Protein AF-A0A963SGV4-F1 (afdb_monomer)

Mean predicted aligned error: 3.3 Å

Structure (mmCIF, N/CA/C/O backbone):
data_AF-A0A963SGV4-F1
#
_entry.id   AF-A0A963SGV4-F1
#
loop_
_atom_site.group_PDB
_atom_site.id
_atom_site.type_symbol
_atom_site.label_atom_id
_atom_site.label_alt_id
_atom_site.label_comp_id
_atom_site.label_asym_id
_atom_site.label_entity_id
_atom_site.label_seq_id
_atom_site.pdbx_PDB_ins_code
_atom_site.Cartn_x
_atom_site.Cartn_y
_atom_site.Cartn_z
_atom_site.occupancy
_atom_site.B_iso_or_equiv
_atom_site.auth_seq_id
_atom_site.auth_comp_id
_atom_site.auth_asym_id
_atom_site.auth_atom_id
_atom_site.pdbx_PDB_model_num
ATOM 1 N N . MET A 1 1 ? -14.350 1.317 -22.946 1.00 69.50 1 MET A N 1
ATOM 2 C CA . MET A 1 1 ? -13.526 2.219 -22.110 1.00 69.50 1 MET A CA 1
ATOM 3 C C . MET A 1 1 ? -12.135 1.607 -22.005 1.00 69.50 1 MET A C 1
ATOM 5 O O . MET A 1 1 ? -12.068 0.424 -21.702 1.00 69.50 1 MET A O 1
ATOM 9 N N . GLN A 1 2 ? -11.055 2.330 -22.321 1.00 76.25 2 GLN A N 1
ATOM 10 C CA . GLN A 1 2 ? -9.688 1.820 -22.128 1.00 76.25 2 GLN A CA 1
ATOM 11 C C . GLN A 1 2 ? -9.204 2.225 -20.734 1.00 76.25 2 GLN A C 1
ATOM 13 O O . GLN A 1 2 ? -9.152 3.413 -20.422 1.00 76.25 2 GLN A O 1
ATOM 18 N N . LEU A 1 3 ? -8.893 1.244 -19.890 1.00 79.88 3 LEU A N 1
ATOM 19 C CA . LEU A 1 3 ? -8.327 1.468 -18.562 1.00 79.88 3 LEU A CA 1
ATOM 20 C C . LEU A 1 3 ? -6.808 1.318 -18.620 1.00 79.88 3 LEU A C 1
ATOM 22 O O . LEU A 1 3 ? -6.284 0.468 -19.338 1.00 79.88 3 LEU A O 1
ATOM 26 N N . SER A 1 4 ? -6.090 2.152 -17.867 1.00 88.19 4 SER A N 1
ATOM 27 C CA . SER A 1 4 ? -4.641 1.986 -17.750 1.00 88.19 4 SER A CA 1
ATOM 28 C C . SER A 1 4 ? -4.324 0.752 -16.905 1.00 88.19 4 SER A C 1
ATOM 30 O O . SER A 1 4 ? -5.042 0.458 -15.949 1.00 88.19 4 SER A O 1
ATOM 32 N N . ARG A 1 5 ? -3.194 0.090 -17.180 1.00 87.38 5 ARG A N 1
ATOM 33 C CA . ARG A 1 5 ? -2.687 -1.013 -16.339 1.00 87.38 5 ARG A CA 1
ATOM 34 C C . ARG A 1 5 ? -2.567 -0.626 -14.859 1.00 87.38 5 ARG A C 1
ATOM 36 O O . ARG A 1 5 ? -2.715 -1.466 -13.988 1.00 87.38 5 ARG A O 1
ATOM 43 N N . GLY A 1 6 ? -2.353 0.658 -14.552 1.00 87.38 6 GLY A N 1
ATOM 44 C CA . GLY A 1 6 ? -2.273 1.123 -13.163 1.00 87.38 6 GLY A CA 1
ATOM 45 C C . GLY A 1 6 ? -3.598 0.976 -12.414 1.00 87.38 6 GLY A C 1
ATOM 46 O O . GLY A 1 6 ? -3.590 0.688 -11.222 1.00 87.38 6 GLY A O 1
ATOM 47 N N . VAL A 1 7 ? -4.725 1.128 -13.117 1.00 91.25 7 VAL A N 1
ATOM 48 C CA . VAL A 1 7 ? -6.063 0.934 -12.543 1.00 91.25 7 VAL A CA 1
ATOM 49 C C . VAL A 1 7 ? -6.316 -0.540 -12.248 1.00 91.25 7 VAL A C 1
ATOM 51 O O . VAL A 1 7 ? -6.844 -0.856 -11.189 1.00 91.25 7 VAL A O 1
ATOM 54 N N . GLU A 1 8 ? -5.899 -1.436 -13.141 1.00 93.06 8 GLU A N 1
ATOM 55 C CA . GLU A 1 8 ? -6.024 -2.884 -12.944 1.00 93.06 8 GLU A CA 1
ATOM 56 C C . GLU A 1 8 ? -5.339 -3.331 -11.644 1.00 93.06 8 GLU A C 1
ATOM 58 O O . GLU A 1 8 ? 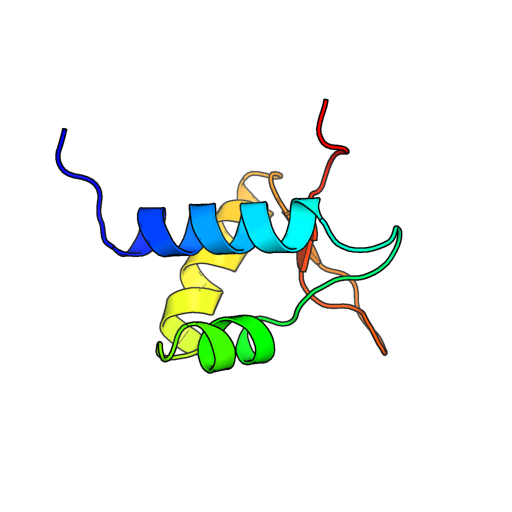-5.978 -3.911 -10.766 1.00 93.06 8 GLU A O 1
ATOM 63 N N . TRP A 1 9 ? -4.075 -2.945 -11.446 1.00 94.62 9 TRP A N 1
ATOM 64 C CA . TRP A 1 9 ? -3.335 -3.301 -10.231 1.00 94.62 9 TRP A CA 1
ATOM 65 C C . TRP A 1 9 ? -3.862 -2.632 -8.964 1.00 94.62 9 TRP A C 1
ATOM 67 O O . TRP A 1 9 ? -3.826 -3.229 -7.886 1.00 94.62 9 TRP A O 1
ATOM 77 N N . ALA A 1 10 ? -4.375 -1.406 -9.077 1.00 94.44 10 ALA A N 1
ATOM 78 C CA . ALA A 1 10 ? -5.044 -0.726 -7.975 1.00 94.44 10 ALA A CA 1
ATOM 79 C C . ALA A 1 10 ? -6.280 -1.514 -7.507 1.00 94.44 10 ALA A C 1
ATOM 81 O O . ALA A 1 10 ? -6.442 -1.740 -6.309 1.00 94.44 10 ALA A O 1
ATOM 82 N N . VAL A 1 11 ? -7.110 -1.982 -8.447 1.00 95.12 11 VAL A N 1
ATOM 83 C CA . VAL A 1 11 ? -8.304 -2.784 -8.143 1.00 95.12 11 VAL A CA 1
ATOM 84 C C . VAL A 1 11 ? -7.916 -4.131 -7.541 1.00 95.12 11 VAL A C 1
ATOM 86 O O . VAL A 1 11 ? -8.417 -4.461 -6.469 1.00 95.12 11 VAL A O 1
ATOM 89 N N . HIS A 1 12 ? -6.977 -4.866 -8.149 1.00 95.56 12 HIS A N 1
ATOM 90 C CA . HIS A 1 12 ? -6.511 -6.147 -7.603 1.00 95.56 12 HIS A CA 1
ATOM 91 C C . HIS A 1 12 ? -5.971 -6.010 -6.175 1.00 95.56 12 HIS A C 1
ATOM 93 O O . HIS A 1 12 ? -6.295 -6.824 -5.312 1.00 95.56 12 HIS A O 1
ATOM 99 N N . SER A 1 13 ? -5.210 -4.948 -5.894 1.00 96.31 13 SER A N 1
ATOM 100 C CA . SER A 1 13 ? -4.702 -4.682 -4.544 1.00 96.31 13 SER A CA 1
ATOM 101 C C . SER A 1 13 ? -5.840 -4.490 -3.538 1.00 96.31 13 SER A C 1
ATOM 103 O O . SER A 1 13 ? -5.815 -5.082 -2.460 1.00 96.31 13 SER A O 1
ATOM 105 N N . CYS A 1 14 ? -6.860 -3.697 -3.886 1.00 95.75 14 CYS A N 1
ATOM 106 C CA . CYS A 1 14 ? -8.041 -3.508 -3.040 1.00 95.75 14 CYS A CA 1
ATOM 107 C C . CYS A 1 14 ? -8.792 -4.824 -2.801 1.00 95.75 14 CYS A C 1
ATOM 109 O O . CYS A 1 14 ? -9.191 -5.094 -1.671 1.00 95.75 14 CYS A O 1
ATOM 111 N N . THR A 1 15 ? -8.952 -5.659 -3.831 1.00 94.56 15 THR A N 1
ATOM 112 C CA . THR A 1 15 ? -9.615 -6.967 -3.715 1.00 94.56 15 THR A CA 1
ATOM 113 C C . THR A 1 15 ? -8.849 -7.919 -2.800 1.00 94.56 15 THR A C 1
ATOM 115 O O . THR A 1 15 ? -9.464 -8.599 -1.986 1.00 94.56 15 THR A O 1
ATOM 118 N N . MET A 1 16 ? -7.516 -7.945 -2.871 1.00 94.38 16 MET A N 1
ATOM 119 C CA . MET A 1 16 ? -6.719 -8.746 -1.937 1.00 94.38 16 MET A CA 1
ATOM 120 C C . MET A 1 16 ? -6.876 -8.254 -0.498 1.00 94.38 16 MET A C 1
ATOM 122 O O . MET A 1 16 ? -7.035 -9.066 0.407 1.00 94.38 16 MET A O 1
ATOM 126 N N . MET A 1 17 ? -6.881 -6.936 -0.282 1.00 94.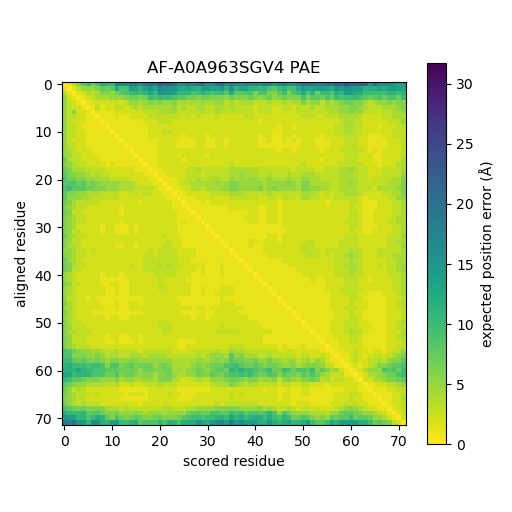06 17 MET A N 1
ATOM 127 C CA . MET A 1 17 ? -7.074 -6.355 1.051 1.00 94.06 17 MET A CA 1
ATOM 128 C C . MET A 1 17 ? -8.478 -6.604 1.618 1.00 94.06 17 MET A C 1
ATOM 130 O O . MET A 1 17 ? -8.616 -6.733 2.830 1.00 94.06 17 MET A O 1
ATOM 134 N N . ALA A 1 18 ? -9.500 -6.709 0.764 1.00 93.69 18 ALA A N 1
ATOM 135 C CA . ALA A 1 18 ? -10.886 -6.966 1.161 1.00 93.69 18 ALA A CA 1
ATOM 136 C C . ALA A 1 18 ? -11.096 -8.311 1.870 1.00 93.69 18 ALA A C 1
ATOM 138 O O . ALA A 1 18 ? -12.030 -8.444 2.654 1.00 93.69 18 ALA A O 1
ATOM 139 N N . VAL A 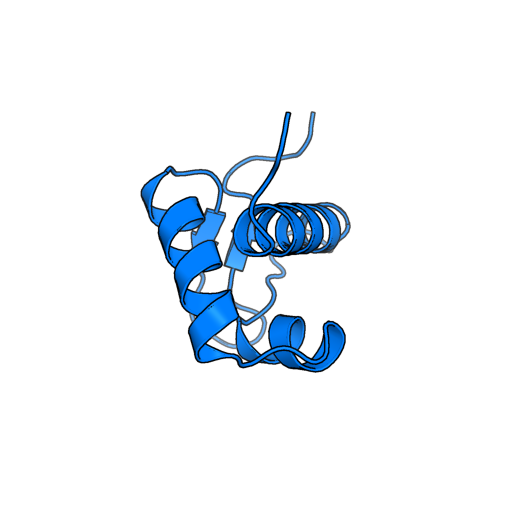1 19 ? -10.249 -9.304 1.588 1.00 91.88 19 VAL A N 1
ATOM 140 C CA . VAL A 1 19 ? -10.378 -10.668 2.130 1.00 91.88 19 VAL A CA 1
ATOM 141 C C . VAL A 1 19 ? -9.391 -10.960 3.264 1.00 91.88 19 VAL A C 1
ATOM 143 O O . VAL A 1 19 ? -9.308 -12.094 3.736 1.00 91.88 19 VAL A O 1
ATOM 146 N N . LEU A 1 20 ? -8.616 -9.962 3.699 1.00 89.00 20 LEU A N 1
ATOM 147 C CA . LEU A 1 20 ? -7.692 -10.123 4.818 1.00 89.00 20 LEU A CA 1
ATOM 148 C C . LEU A 1 20 ? -8.440 -10.130 6.157 1.00 89.00 20 LEU A C 1
ATOM 150 O O . LEU A 1 20 ? -9.441 -9.430 6.305 1.00 89.00 20 LEU A O 1
ATOM 154 N N . PRO A 1 21 ? -7.919 -10.847 7.171 1.00 88.00 21 PRO A N 1
ATOM 155 C CA . PRO A 1 21 ? -8.392 -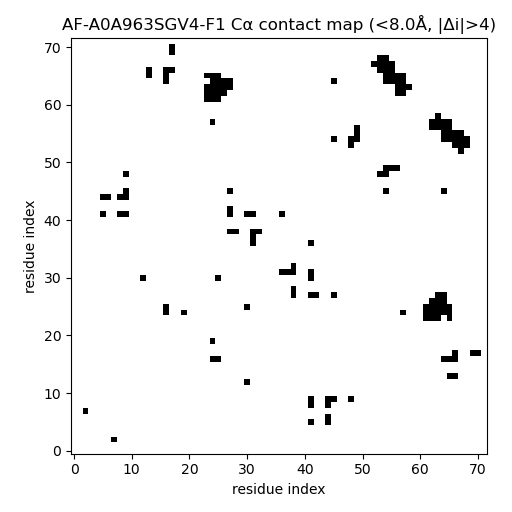10.698 8.540 1.00 88.00 21 PRO A CA 1
ATOM 156 C C . PRO A 1 21 ? -8.314 -9.243 9.012 1.00 88.00 21 PRO A C 1
ATOM 158 O O . PRO A 1 21 ? -7.400 -8.503 8.631 1.00 88.00 21 PRO A O 1
ATOM 161 N N . GLU A 1 22 ? -9.229 -8.856 9.898 1.00 84.38 22 GLU A N 1
ATOM 162 C CA . GLU A 1 22 ? -9.250 -7.508 10.463 1.00 84.38 22 GLU A CA 1
ATOM 163 C C . GLU A 1 22 ? -7.896 -7.109 11.064 1.00 84.38 22 GLU A C 1
ATOM 165 O O . GLU A 1 22 ? -7.183 -7.903 11.684 1.00 84.38 22 GLU A O 1
ATOM 170 N N . GLY A 1 23 ? -7.523 -5.846 10.860 1.00 83.56 23 GLY A N 1
ATOM 171 C CA . GLY A 1 23 ? -6.271 -5.293 11.372 1.00 83.56 23 GLY A CA 1
ATOM 172 C C . GLY A 1 23 ? -5.016 -5.674 10.581 1.00 83.56 23 GLY A C 1
ATOM 173 O O . GLY A 1 23 ? -3.961 -5.105 10.858 1.00 83.56 23 GLY A O 1
ATOM 174 N N . ARG A 1 24 ? -5.102 -6.562 9.580 1.00 89.12 24 ARG A N 1
ATOM 175 C CA . ARG A 1 24 ? -3.976 -6.894 8.694 1.00 89.12 24 ARG A CA 1
ATOM 176 C C . ARG A 1 24 ? -3.933 -5.966 7.483 1.00 89.12 24 ARG A C 1
ATOM 178 O O . ARG A 1 24 ? -4.964 -5.564 6.950 1.00 89.12 24 ARG A O 1
ATOM 185 N N . GLY A 1 25 ? -2.720 -5.638 7.050 1.00 93.31 25 GLY A N 1
ATOM 186 C CA . GLY A 1 25 ? -2.461 -4.957 5.786 1.00 93.31 25 GLY A CA 1
ATOM 187 C C . GLY A 1 25 ? -1.472 -5.729 4.920 1.00 93.31 25 GLY A C 1
ATOM 188 O O . GLY A 1 25 ? -0.905 -6.736 5.347 1.00 93.31 25 GLY A O 1
ATOM 189 N N . LEU A 1 26 ? -1.268 -5.237 3.700 1.00 95.44 26 LEU A N 1
ATOM 190 C CA . LEU A 1 26 ? -0.234 -5.721 2.783 1.00 95.44 26 LEU A CA 1
ATOM 191 C C . LEU A 1 26 ? 0.705 -4.580 2.414 1.00 95.44 26 LEU A C 1
ATOM 193 O O . LEU A 1 26 ? 0.262 -3.459 2.142 1.00 95.44 26 LEU A O 1
ATOM 197 N N . SER A 1 27 ? 2.010 -4.839 2.402 1.00 95.12 27 SER A N 1
ATOM 198 C CA . SER A 1 27 ? 2.965 -3.840 1.929 1.00 95.12 27 SER A CA 1
ATOM 199 C C . SER A 1 27 ? 2.916 -3.711 0.402 1.00 95.12 27 SER A C 1
ATOM 201 O O . SER A 1 27 ? 2.408 -4.581 -0.309 1.00 95.12 27 SER A O 1
ATOM 203 N N . ALA A 1 28 ? 3.454 -2.604 -0.120 1.00 95.06 28 ALA A N 1
ATOM 204 C CA . ALA A 1 28 ? 3.606 -2.446 -1.565 1.00 95.06 28 ALA A CA 1
ATOM 205 C C . ALA A 1 28 ? 4.537 -3.515 -2.155 1.00 95.06 28 ALA A C 1
ATOM 2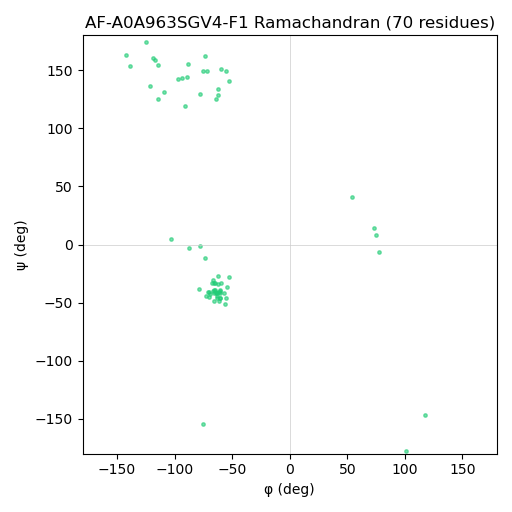07 O O . ALA A 1 28 ? 4.289 -3.965 -3.268 1.00 95.06 28 ALA A O 1
ATOM 208 N N . ASP A 1 29 ? 5.562 -3.934 -1.408 1.00 95.31 29 ASP A N 1
ATOM 209 C CA . ASP A 1 29 ? 6.519 -4.951 -1.844 1.00 95.31 29 ASP A CA 1
ATOM 210 C C . ASP A 1 29 ? 5.882 -6.345 -1.891 1.00 95.31 29 ASP A C 1
ATOM 212 O O . ASP A 1 29 ? 6.083 -7.057 -2.871 1.00 95.31 29 ASP A O 1
ATOM 216 N N . ASP A 1 30 ? 5.051 -6.702 -0.904 1.00 94.62 30 ASP A N 1
ATOM 217 C CA . ASP A 1 30 ? 4.333 -7.987 -0.895 1.00 94.62 30 ASP A CA 1
ATOM 218 C C . ASP A 1 30 ? 3.402 -8.102 -2.107 1.00 94.62 30 ASP A C 1
ATOM 220 O O . ASP A 1 30 ? 3.419 -9.097 -2.832 1.00 94.62 30 ASP A O 1
ATOM 224 N N . LEU A 1 31 ? 2.607 -7.055 -2.357 1.00 95.56 31 LEU A N 1
ATOM 225 C CA . LEU A 1 31 ? 1.691 -7.015 -3.496 1.00 95.56 31 LEU A CA 1
ATOM 226 C C . LEU A 1 31 ? 2.452 -7.001 -4.827 1.00 95.56 31 LEU A C 1
ATOM 228 O O . LEU A 1 31 ? 2.061 -7.681 -5.770 1.00 95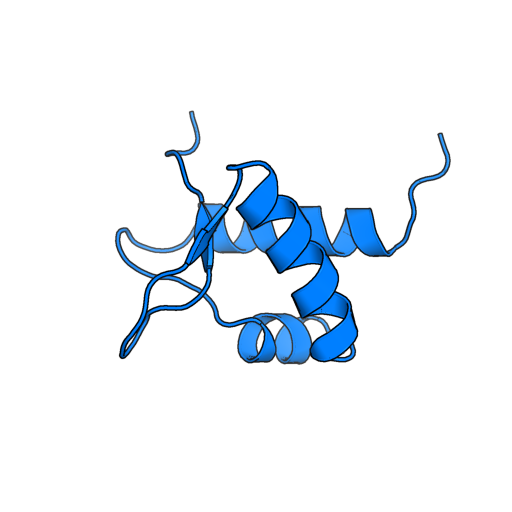.56 31 LEU A O 1
ATOM 232 N N . ALA A 1 32 ? 3.542 -6.238 -4.916 1.00 96.50 32 ALA A N 1
ATOM 233 C CA . ALA A 1 32 ? 4.339 -6.144 -6.133 1.00 96.50 32 ALA A CA 1
ATOM 234 C C . ALA A 1 32 ? 5.034 -7.466 -6.468 1.00 96.50 32 ALA A C 1
ATOM 236 O O . ALA A 1 32 ? 5.056 -7.856 -7.633 1.00 96.50 32 ALA A O 1
ATOM 237 N N . GLY A 1 33 ? 5.544 -8.166 -5.451 1.00 97.12 33 GLY A N 1
ATOM 238 C CA . GLY A 1 33 ? 6.091 -9.510 -5.594 1.00 97.12 33 GLY A CA 1
ATOM 239 C C . GLY A 1 33 ? 5.032 -10.511 -6.048 1.00 97.12 33 GLY A C 1
ATOM 240 O O . GLY A 1 33 ? 5.282 -11.274 -6.973 1.00 97.12 33 GLY A O 1
ATOM 241 N N . PHE A 1 34 ? 3.832 -10.465 -5.461 1.00 95.44 34 PHE A N 1
ATOM 242 C CA . PHE A 1 34 ? 2.730 -11.351 -5.846 1.00 95.44 34 PHE A CA 1
ATOM 243 C C . PHE A 1 34 ? 2.240 -11.116 -7.284 1.00 95.44 34 PHE A C 1
ATOM 245 O O . PHE A 1 34 ? 1.925 -12.067 -7.992 1.00 95.44 34 PHE A O 1
ATOM 252 N N . PHE A 1 35 ? 2.183 -9.859 -7.725 1.00 94.94 35 PHE A N 1
ATOM 253 C CA . PHE A 1 35 ? 1.752 -9.492 -9.078 1.00 94.94 35 PHE A CA 1
ATOM 254 C C . PHE A 1 35 ? 2.877 -9.497 -10.122 1.00 94.94 35 PHE A C 1
ATOM 256 O O . PHE A 1 35 ? 2.610 -9.215 -11.288 1.00 94.94 35 PHE A O 1
ATOM 263 N N . GLU A 1 36 ? 4.121 -9.764 -9.718 1.00 95.81 36 GLU A N 1
ATOM 264 C CA . GLU A 1 36 ? 5.312 -9.706 -10.576 1.00 95.81 36 GLU A CA 1
ATOM 265 C C . GLU A 1 36 ? 5.479 -8.350 -11.297 1.00 95.81 36 GLU A C 1
ATOM 267 O O . GLU A 1 36 ? 5.853 -8.263 -12.469 1.00 95.81 36 GLU A O 1
ATOM 272 N N . VAL A 1 37 ? 5.213 -7.251 -10.579 1.00 95.62 37 VAL A N 1
ATOM 273 C CA . VAL A 1 37 ? 5.352 -5.874 -11.083 1.00 95.62 37 VAL A CA 1
ATOM 274 C C . VAL A 1 37 ? 6.405 -5.084 -10.303 1.00 95.62 37 VAL A C 1
ATOM 276 O O . VAL A 1 37 ? 6.695 -5.398 -9.150 1.00 95.62 37 VAL A O 1
ATOM 279 N N . PRO A 1 38 ? 6.971 -3.998 -10.865 1.00 96.75 38 PRO A N 1
ATOM 280 C CA . PRO A 1 38 ? 7.903 -3.162 -10.116 1.00 96.75 38 PRO A CA 1
ATOM 281 C C . PRO A 1 38 ? 7.239 -2.519 -8.889 1.00 96.75 38 PRO A C 1
ATOM 283 O O . PRO A 1 38 ? 6.223 -1.829 -9.014 1.00 96.75 38 PRO A O 1
ATOM 286 N N . SER A 1 39 ? 7.858 -2.657 -7.713 1.00 95.69 39 SER A N 1
ATOM 287 C CA . SER A 1 39 ? 7.316 -2.117 -6.454 1.00 95.69 39 SER A CA 1
ATOM 288 C C . SER A 1 39 ? 7.028 -0.614 -6.519 1.00 95.69 39 SER A C 1
ATOM 290 O O . SER A 1 39 ? 5.920 -0.178 -6.211 1.00 95.69 39 SER A O 1
ATOM 292 N N . ALA A 1 40 ? 7.958 0.192 -7.044 1.00 95.81 40 ALA A N 1
ATOM 293 C CA . ALA A 1 40 ? 7.761 1.638 -7.181 1.00 95.81 40 ALA A CA 1
ATOM 294 C C . ALA A 1 40 ? 6.550 2.004 -8.064 1.00 95.81 40 ALA A C 1
ATOM 296 O O . ALA A 1 40 ? 5.871 3.008 -7.825 1.00 95.81 40 ALA A O 1
ATOM 297 N N . TYR A 1 41 ? 6.260 1.183 -9.077 1.00 95.25 41 TYR A N 1
ATOM 298 C CA . TYR A 1 41 ? 5.109 1.379 -9.951 1.00 95.25 41 TYR A CA 1
ATOM 299 C C . TYR A 1 41 ? 3.793 1.113 -9.215 1.00 95.25 41 TYR A C 1
ATOM 301 O O . TYR A 1 41 ? 2.868 1.928 -9.311 1.00 95.25 41 TYR A O 1
ATOM 309 N N . LEU A 1 42 ? 3.724 0.024 -8.445 1.00 96.69 42 LEU A N 1
ATOM 310 C CA . LEU A 1 42 ? 2.547 -0.307 -7.648 1.00 96.69 42 LEU A CA 1
ATOM 311 C C . LEU A 1 42 ? 2.350 0.676 -6.489 1.00 96.69 42 LEU A C 1
ATOM 313 O O . LEU A 1 42 ? 1.245 1.181 -6.283 1.00 96.69 42 LEU A O 1
ATOM 317 N N . ALA A 1 43 ? 3.431 1.037 -5.795 1.00 96.25 43 ALA A N 1
ATOM 318 C CA . ALA A 1 43 ? 3.427 2.006 -4.704 1.00 96.25 43 ALA A CA 1
ATOM 319 C C . ALA A 1 43 ? 2.818 3.351 -5.125 1.00 96.25 43 ALA A C 1
ATOM 321 O O . ALA A 1 43 ? 2.083 3.963 -4.350 1.00 96.25 43 ALA A O 1
ATOM 322 N N . LYS A 1 44 ? 3.047 3.792 -6.371 1.00 96.50 44 LYS A N 1
ATOM 323 C CA . LYS A 1 44 ? 2.417 5.003 -6.919 1.00 96.50 44 LYS A CA 1
ATOM 324 C C . LYS A 1 44 ? 0.887 4.901 -6.946 1.00 96.50 44 LYS A C 1
ATOM 326 O O . LYS A 1 44 ? 0.214 5.880 -6.621 1.00 96.50 44 LYS A O 1
ATOM 331 N N . GLN A 1 45 ? 0.340 3.738 -7.299 1.00 97.06 45 GLN A N 1
ATOM 332 C CA . GLN A 1 45 ? -1.112 3.528 -7.340 1.00 97.06 45 GLN A CA 1
ATOM 333 C C . GLN A 1 45 ? -1.695 3.437 -5.928 1.00 97.06 45 GLN A C 1
ATOM 335 O O . GLN A 1 45 ? -2.677 4.112 -5.624 1.00 97.06 45 GLN A O 1
ATOM 340 N N . LEU A 1 46 ? -1.040 2.692 -5.033 1.00 97.00 46 LEU A N 1
ATOM 341 C CA . LEU A 1 46 ? -1.445 2.585 -3.626 1.00 97.00 46 LEU A CA 1
ATOM 342 C C . LEU A 1 46 ? -1.418 3.950 -2.924 1.00 97.00 46 LEU A C 1
ATOM 344 O O . LEU A 1 46 ? -2.331 4.290 -2.171 1.00 97.00 46 LEU A O 1
ATOM 348 N N . GLN A 1 47 ? -0.424 4.788 -3.228 1.00 97.00 47 GLN A N 1
ATOM 349 C CA . GLN A 1 47 ? -0.359 6.153 -2.717 1.00 97.00 47 GLN A CA 1
ATOM 350 C C . GLN A 1 47 ? -1.503 7.025 -3.254 1.00 97.00 47 GLN A C 1
ATOM 352 O O . GLN A 1 47 ? -2.044 7.837 -2.500 1.00 97.00 47 GLN A O 1
ATOM 357 N N . ALA A 1 48 ? -1.881 6.873 -4.527 1.00 96.62 48 ALA A N 1
ATOM 358 C CA . ALA A 1 48 ? -3.021 7.584 -5.101 1.00 96.62 48 ALA A CA 1
ATOM 359 C C . ALA A 1 48 ? -4.335 7.182 -4.412 1.00 96.62 48 ALA A C 1
ATOM 361 O O . ALA A 1 48 ? -5.082 8.057 -3.977 1.00 96.62 48 ALA A O 1
ATOM 362 N N . LEU A 1 49 ? -4.565 5.882 -4.209 1.00 97.12 49 LEU A N 1
ATOM 363 C CA . LEU A 1 49 ? -5.724 5.370 -3.473 1.00 97.12 49 LEU A CA 1
ATOM 364 C C . LEU A 1 49 ? -5.752 5.853 -2.018 1.00 97.12 49 LEU A C 1
ATOM 366 O O . LEU A 1 49 ? -6.800 6.260 -1.520 1.00 97.12 49 LEU A O 1
ATOM 370 N N . ARG A 1 50 ? -4.596 5.877 -1.343 1.00 97.44 50 ARG A N 1
ATOM 371 C CA . ARG A 1 50 ? -4.480 6.414 0.020 1.00 97.44 50 ARG A CA 1
ATOM 372 C C . ARG A 1 50 ? -4.803 7.903 0.082 1.00 97.44 50 ARG A C 1
ATOM 374 O O . ARG A 1 50 ? -5.471 8.351 1.005 1.00 97.44 50 ARG A O 1
ATOM 381 N N . ARG A 1 51 ? -4.331 8.693 -0.888 1.00 97.38 51 ARG A N 1
ATOM 382 C CA . ARG A 1 51 ? -4.664 10.127 -0.982 1.00 97.38 51 ARG A CA 1
ATOM 383 C C . ARG A 1 51 ? -6.152 10.351 -1.250 1.00 97.38 51 ARG A C 1
ATOM 385 O O . ARG A 1 51 ? -6.698 11.322 -0.747 1.00 97.38 51 ARG A O 1
ATOM 392 N N . ALA A 1 52 ? -6.787 9.453 -1.998 1.00 97.12 52 ALA A N 1
ATOM 393 C CA . ALA A 1 52 ? -8.225 9.465 -2.251 1.00 97.12 52 ALA A CA 1
ATOM 394 C C . ALA A 1 52 ? -9.068 8.924 -1.077 1.00 97.12 52 ALA A C 1
ATOM 396 O O . ALA A 1 52 ? -10.289 8.894 -1.181 1.00 97.12 52 ALA A O 1
ATOM 397 N N . GLY A 1 53 ? -8.444 8.477 0.021 1.00 96.44 53 GLY A N 1
ATOM 398 C CA . GLY A 1 53 ? -9.150 7.926 1.181 1.00 96.44 53 GLY A CA 1
ATOM 399 C C . GLY A 1 53 ? -9.734 6.528 0.964 1.00 96.44 53 GLY A C 1
ATOM 400 O O . GLY A 1 53 ? -10.549 6.088 1.761 1.00 96.44 53 GLY A O 1
ATOM 401 N N . VAL A 1 54 ? -9.334 5.821 -0.098 1.00 96.06 54 VAL A N 1
ATOM 402 C CA . VAL A 1 54 ? -9.748 4.427 -0.345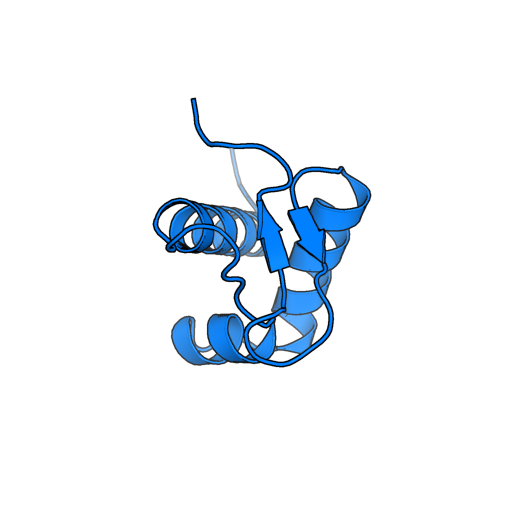 1.00 96.06 54 VAL A CA 1
ATOM 403 C C . VAL A 1 54 ? -8.934 3.463 0.515 1.00 96.06 54 VAL A C 1
ATOM 405 O O . VAL A 1 54 ? -9.462 2.479 1.030 1.00 96.06 54 VAL A O 1
ATOM 408 N N . LEU A 1 55 ? -7.644 3.762 0.677 1.00 96.50 55 LEU A N 1
ATOM 409 C CA . LEU A 1 55 ? -6.724 3.010 1.523 1.00 96.50 55 LEU A CA 1
ATOM 410 C C . LEU A 1 55 ? -6.243 3.863 2.691 1.00 96.50 55 LEU A C 1
ATOM 412 O O . LEU A 1 55 ? -6.112 5.083 2.589 1.00 96.50 55 LEU A O 1
ATOM 416 N N . GLU A 1 56 ? -5.860 3.201 3.768 1.00 95.44 56 GLU A N 1
ATOM 417 C CA . GLU A 1 56 ? -5.051 3.781 4.832 1.00 95.44 56 GLU A CA 1
ATOM 418 C C . GLU A 1 56 ? -3.725 3.026 4.965 1.00 95.44 56 GLU A C 1
ATOM 420 O O . GLU A 1 56 ? -3.576 1.908 4.472 1.00 95.44 56 GLU A O 1
ATOM 425 N N . SER A 1 57 ? -2.734 3.665 5.591 1.00 93.81 57 SER A N 1
ATOM 426 C CA . SER A 1 57 ? -1.412 3.077 5.814 1.00 93.81 57 SER A CA 1
ATOM 427 C C . SER A 1 57 ? -1.174 2.889 7.306 1.00 93.81 57 SER A C 1
ATOM 429 O O . SER A 1 57 ? -1.260 3.846 8.077 1.00 93.81 57 SER A O 1
ATOM 431 N N . VAL A 1 58 ? -0.844 1.661 7.691 1.00 91.31 58 VAL A N 1
ATOM 432 C CA . VAL A 1 58 ? -0.555 1.250 9.065 1.00 91.31 58 VAL A CA 1
ATOM 433 C C . VAL A 1 58 ? 0.937 0.959 9.182 1.00 91.31 58 VAL A C 1
ATOM 435 O O . VAL A 1 58 ? 1.510 0.255 8.351 1.00 91.31 58 VAL A O 1
ATOM 438 N N . ARG A 1 59 ? 1.590 1.508 10.209 1.00 88.12 59 ARG A N 1
ATOM 439 C CA . ARG A 1 59 ? 3.006 1.236 10.503 1.00 88.12 59 ARG A CA 1
ATOM 440 C C . ARG A 1 59 ? 3.144 0.010 11.410 1.00 88.12 59 ARG A C 1
ATOM 442 O O . ARG A 1 59 ? 2.248 -0.267 12.197 1.00 88.12 59 ARG A O 1
ATOM 449 N N . GLY A 1 60 ? 4.302 -0.649 11.363 1.00 84.62 60 GLY A N 1
ATOM 450 C CA . GLY A 1 60 ? 4.650 -1.761 12.258 1.00 84.62 60 GLY A CA 1
ATOM 451 C C . GLY A 1 60 ? 4.490 -3.147 11.629 1.00 84.62 60 GLY A C 1
ATOM 452 O O . GLY A 1 60 ? 4.172 -3.283 10.448 1.00 84.62 60 GLY A O 1
ATOM 453 N N . GLN A 1 61 ? 4.758 -4.185 12.424 1.00 79.25 61 GLN A N 1
ATOM 454 C CA . GLN A 1 61 ? 4.697 -5.583 11.992 1.00 79.25 61 GLN A CA 1
ATOM 455 C C . GLN A 1 61 ? 3.260 -5.970 11.613 1.00 79.25 61 GLN A C 1
ATOM 457 O O . GLN A 1 61 ? 2.341 -5.798 12.408 1.00 79.25 61 GLN A O 1
ATOM 462 N N . GLY A 1 62 ? 3.061 -6.486 10.396 1.00 74.56 62 GLY A N 1
ATOM 463 C CA . GLY A 1 62 ? 1.722 -6.775 9.863 1.00 74.56 62 GLY A CA 1
ATOM 464 C C . GLY A 1 62 ? 0.926 -5.541 9.416 1.00 74.56 62 GLY A C 1
ATOM 465 O O . GLY A 1 62 ? -0.258 -5.677 9.109 1.00 74.56 62 GLY A O 1
ATOM 466 N N . GLY A 1 63 ? 1.567 -4.364 9.391 1.00 85.75 63 GLY A N 1
ATOM 467 C CA . GLY A 1 63 ? 1.043 -3.144 8.781 1.00 85.75 63 GLY A CA 1
ATOM 468 C C . GLY A 1 63 ? 1.118 -3.172 7.250 1.00 85.75 63 GLY A C 1
ATOM 469 O O . GLY A 1 63 ? 1.126 -4.229 6.629 1.00 85.75 63 GLY A O 1
ATOM 470 N N . GLY A 1 64 ? 1.174 -1.998 6.627 1.00 93.69 64 GLY A N 1
ATOM 471 C CA . GLY A 1 64 ? 1.093 -1.833 5.175 1.00 93.69 64 GLY A CA 1
ATOM 472 C C . GLY A 1 64 ? -0.131 -1.015 4.783 1.00 93.69 64 GLY A C 1
ATOM 473 O O . GLY A 1 64 ? -0.520 -0.098 5.506 1.00 93.69 64 GLY A O 1
ATOM 474 N N . TYR A 1 65 ? -0.718 -1.321 3.634 1.00 96.31 65 TYR A N 1
ATOM 475 C CA . TYR A 1 65 ? -1.979 -0.750 3.181 1.00 96.31 65 TYR A CA 1
ATOM 476 C C . TYR A 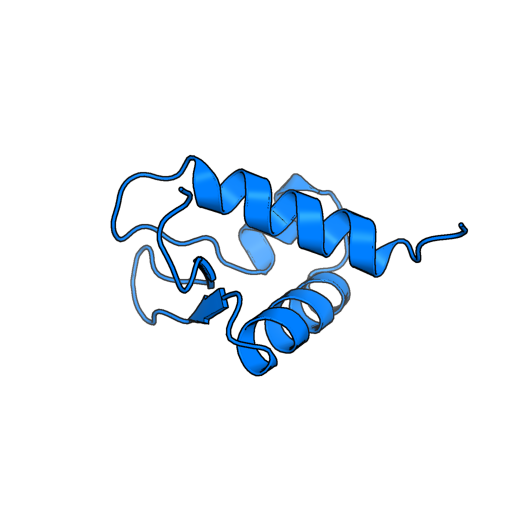1 65 ? -3.147 -1.653 3.576 1.00 96.31 65 TYR A C 1
ATOM 478 O O . TYR A 1 65 ? -3.033 -2.878 3.530 1.00 96.31 65 TYR A O 1
ATOM 486 N N . ARG A 1 66 ? -4.272 -1.037 3.941 1.00 95.19 66 ARG A N 1
ATOM 487 C CA . ARG A 1 66 ? -5.571 -1.702 4.121 1.00 95.19 66 ARG A CA 1
ATOM 488 C C . ARG A 1 66 ? -6.691 -0.798 3.612 1.00 95.19 66 ARG A C 1
ATOM 490 O O . ARG A 1 66 ? -6.469 0.401 3.423 1.00 95.19 66 ARG A O 1
ATOM 497 N N . LEU A 1 67 ? -7.876 -1.359 3.386 1.00 95.31 67 LEU A N 1
ATOM 498 C CA . LEU A 1 67 ? -9.052 -0.568 3.024 1.00 95.31 67 LEU A CA 1
ATOM 499 C C . LEU A 1 67 ? -9.397 0.399 4.161 1.00 95.31 67 LEU A C 1
ATOM 501 O O . LEU A 1 67 ? -9.415 0.009 5.324 1.00 95.31 67 LEU A O 1
ATOM 505 N N . ALA A 1 68 ? -9.669 1.657 3.819 1.00 94.56 68 ALA A N 1
ATOM 506 C CA . ALA A 1 68 ? -10.019 2.694 4.794 1.00 94.56 68 ALA A CA 1
ATOM 507 C C . ALA A 1 68 ? -11.446 2.542 5.353 1.00 94.56 68 ALA A C 1
ATOM 509 O O . ALA A 1 68 ? -11.818 3.216 6.311 1.00 94.56 68 ALA A O 1
ATOM 510 N N . ARG A 1 69 ? -12.257 1.681 4.733 1.00 89.69 69 ARG A N 1
ATOM 511 C CA . ARG A 1 69 ? -13.603 1.318 5.174 1.00 89.69 69 ARG A CA 1
ATOM 512 C C . ARG A 1 69 ? -13.816 -0.179 4.994 1.00 89.69 69 ARG A C 1
ATOM 514 O O . ARG A 1 69 ? -13.196 -0.781 4.116 1.00 89.69 69 ARG A O 1
ATOM 521 N N . ALA A 1 70 ? -14.709 -0.745 5.799 1.00 81.31 70 ALA A N 1
ATOM 522 C CA . ALA A 1 70 ? -15.186 -2.103 5.588 1.00 81.31 70 ALA A CA 1
ATOM 523 C C . ALA A 1 70 ? -15.855 -2.226 4.209 1.00 81.31 70 ALA A C 1
ATOM 525 O O . ALA A 1 70 ? -16.369 -1.246 3.659 1.00 81.31 70 ALA A O 1
ATOM 526 N N . VAL A 1 71 ? -15.797 -3.430 3.648 1.00 77.94 71 VAL A N 1
ATOM 527 C CA . VAL A 1 71 ? -16.555 -3.773 2.446 1.00 77.94 71 VAL A CA 1
ATOM 528 C C . VAL A 1 71 ? -17.998 -4.018 2.881 1.00 77.94 71 VAL A C 1
ATOM 530 O O . VAL A 1 71 ? -18.211 -4.735 3.858 1.00 77.94 71 VAL A O 1
ATOM 533 N N . ASP A 1 72 ? -18.942 -3.367 2.202 1.00 67.50 72 ASP A N 1
ATOM 534 C CA . ASP A 1 72 ? -20.384 -3.529 2.436 1.00 67.50 72 ASP A CA 1
ATOM 535 C C . ASP A 1 72 ? -20.902 -4.867 1.884 1.00 67.50 72 ASP A C 1
ATOM 537 O O . ASP A 1 72 ? -20.369 -5.319 0.838 1.00 67.50 72 ASP A O 1
#

Solvent-accessible surface area (backbone atoms only — not comparable to full-atom values): 4220 Å² total; per-residue (Å²): 137,91,76,57,72,62,55,55,54,44,49,52,52,51,55,57,44,71,74,48,63,88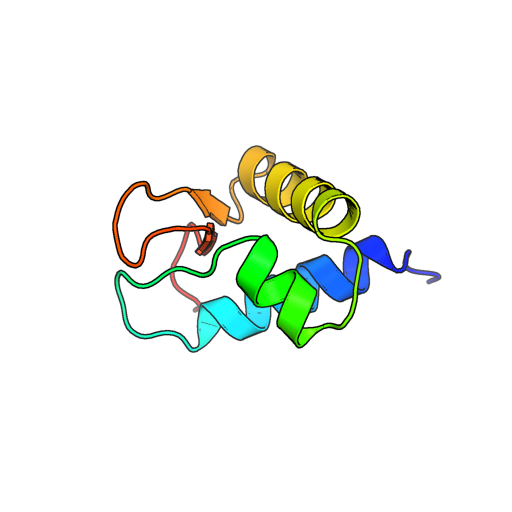,90,51,35,48,39,51,58,59,53,13,62,74,69,75,46,63,37,74,64,48,37,55,38,54,50,50,37,35,74,71,57,53,26,41,80,45,82,67,92,60,23,26,39,28,61,58,59,84,86,130

Secondary structure (DSSP, 8-state):
-PPPHHHHHHHHHHHHHHTSPTT--B-HHHHHHHHTS-HHHHHHHHHHHHHTTSEEEE-STT-EEEESS---

Foldseek 3Di:
DDDDPLVVLLVVLQVVLLPDPPPAHDALVRSCVVVVHDSVSNVVSLVVCVVVQQWDFDDDDRTHIHGSDHDD

Sequence (72 aa):
MQLSRGVEWAVHSCTMMAVLPEGRGLSADDLAGFFEVPSAYLAKQLQALRRAGVLESVRGQGGGYRLARAVD

pLDDT: mean 91.81, std 6.78, range [67.5, 97.44]

Radius of gyration: 11.52 Å; Cα contacts (8 Å, |Δi|>4): 84; chains: 1; bounding box: 28×22×34 Å

Nearest PDB structures (foldseek):
  2y75-assembly1_E  TM=8.403E-01  e=6.204E-05  Bacillus subtilis
  4cic-assembly1_B  TM=8.114E-01  e=1.680E-04  Thermincola potens JR
  4chu-assembly1_A  TM=8.505E-01  e=4.549E-04  Escherichia coli K-12
  3lwf-assembly1_A  TM=7.734E-01  e=3.728E-04  Listeria innocua
  1sfu-assembly1_B  TM=7.749E-01  e=5.311E-03  Yaba-like disease virus